Protein AF-A0AA37XKB0-F1 (afdb_monomer)

Foldseek 3Di:
DAEDEDAAADPPDQKDKDFDPVLCCCCPVVNHDQQDWYWYAYPVRKIF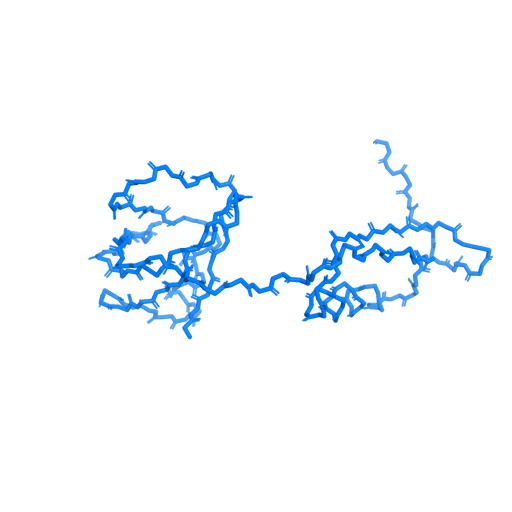IWGFHDRDPTMTMTGGDGTDPDDPADPDAAEDEDEADPDCVVVVVVVVVVVVHHNYYHYDHDPPRPDDDDPPD

Organism: NCBI:txid526944

Nearest PDB structures (foldseek):
  1vhk-assembly3_C  TM=9.254E-01  e=9.085E-13  Bacillus subtilis
  1vhk-assembly3_A  TM=9.289E-01  e=4.730E-12  Bacillus subtilis
  1vhy-assembly3_A  TM=8.868E-01  e=3.007E-08  Haemophilus influenzae
  5o96-assembly4_G  TM=8.608E-01  e=3.876E-08  Legionella pneumophila
  4e8b-assembly1_A  TM=8.762E-01  e=8.300E-08  Escherichia coli K-12

InterPro domains:
  IPR006700 Ribosomal RNA small subunit methyltransferase E [PTHR30027] (1-119)
  IPR006700 Ribosomal RNA small subunit methyltransferase E [TIGR00046] (3-120)
  IPR015947 PUA-like superfamily [SSF88697] (1-66)
  IPR029026 tRNA (guanine-N1-)-methyltransferase, N-terminal [G3DSA:3.40.1280.10] (72-121)
  IPR029028 Alpha/beta knot methyltransferases [SSF75217] (72-120)
  IPR046886 Ribosomal RNA small subunit methyltransferase E, methyltransferase domain [PF04452] (72-119)
  IPR046887 Ribosomal RNA small subunit methyltransferase E, PUA-like domain [PF20260] (18-64)

Structure (mmCIF, N/CA/C/O backbone):
data_AF-A0AA37XKB0-F1
#
_entry.id   AF-A0AA37XKB0-F1
#
loop_
_atom_site.group_PDB
_atom_site.id
_atom_site.type_symbol
_atom_site.label_atom_id
_atom_site.label_alt_id
_atom_site.label_comp_id
_atom_site.label_asym_id
_atom_site.label_entity_id
_atom_site.label_seq_id
_atom_site.pdbx_PDB_ins_code
_atom_site.Cartn_x
_atom_site.Cartn_y
_atom_site.Cartn_z
_atom_site.occupancy
_atom_site.B_iso_or_equiv
_atom_site.auth_seq_id
_atom_site.auth_comp_id
_atom_site.auth_asym_id
_atom_site.auth_atom_id
_atom_site.pdbx_PDB_model_num
ATOM 1 N N . MET A 1 1 ? -14.116 3.629 -0.399 1.00 82.06 1 MET A N 1
ATOM 2 C CA . MET A 1 1 ? -13.534 3.425 0.946 1.00 82.06 1 MET A CA 1
ATOM 3 C C . MET A 1 1 ? -12.020 3.373 0.798 1.00 82.06 1 MET A C 1
ATOM 5 O O . MET A 1 1 ? -11.570 2.747 -0.156 1.00 82.06 1 MET A O 1
ATOM 9 N N . GLN A 1 2 ? -11.261 4.076 1.642 1.00 94.62 2 GLN A N 1
ATOM 10 C CA . GLN A 1 2 ? -9.807 4.247 1.473 1.00 94.62 2 GLN A CA 1
ATOM 11 C C . GLN A 1 2 ? -9.024 2.971 1.805 1.00 94.62 2 GLN A C 1
ATOM 13 O O . GLN A 1 2 ? -9.473 2.190 2.644 1.00 94.62 2 GLN A O 1
ATOM 18 N N . ARG A 1 3 ? -7.873 2.757 1.149 1.00 95.31 3 ARG A N 1
ATOM 19 C CA . ARG A 1 3 ? -6.972 1.617 1.396 1.00 95.31 3 ARG A CA 1
ATOM 20 C C . ARG A 1 3 ? -5.618 2.124 1.880 1.00 95.31 3 ARG A C 1
ATOM 22 O O . ARG A 1 3 ? -5.049 3.014 1.256 1.00 95.31 3 ARG A O 1
ATOM 29 N N . TYR A 1 4 ? -5.108 1.531 2.950 1.00 96.75 4 TYR A N 1
ATOM 30 C CA . TYR A 1 4 ? -3.801 1.839 3.520 1.00 96.75 4 TYR A CA 1
ATOM 31 C C . TYR A 1 4 ? -2.950 0.575 3.533 1.00 96.75 4 TYR A C 1
ATOM 33 O O . TYR A 1 4 ? -3.420 -0.485 3.947 1.00 96.75 4 TYR A O 1
ATOM 41 N N . PHE A 1 5 ? -1.717 0.687 3.048 1.00 94.94 5 PHE A N 1
ATOM 42 C CA . PHE A 1 5 ? -0.791 -0.432 2.901 1.00 94.94 5 PHE A CA 1
ATOM 43 C C . PHE A 1 5 ? 0.205 -0.433 4.059 1.00 94.94 5 PHE A C 1
ATOM 45 O O . PHE A 1 5 ? 0.744 0.614 4.416 1.00 94.94 5 PHE A O 1
ATOM 52 N N . THR A 1 6 ? 0.430 -1.603 4.648 1.00 94.12 6 THR A N 1
ATOM 53 C CA . THR A 1 6 ? 1.385 -1.805 5.742 1.00 94.12 6 THR A CA 1
ATOM 54 C C . THR A 1 6 ? 2.539 -2.685 5.282 1.00 94.12 6 THR A C 1
ATOM 56 O O . THR A 1 6 ? 2.383 -3.534 4.405 1.00 94.12 6 THR A O 1
ATOM 59 N N . ASN A 1 7 ? 3.688 -2.521 5.933 1.00 93.06 7 ASN A N 1
ATOM 60 C CA . ASN A 1 7 ? 4.827 -3.426 5.777 1.00 93.06 7 ASN A CA 1
ATOM 61 C C . ASN A 1 7 ? 4.769 -4.609 6.761 1.0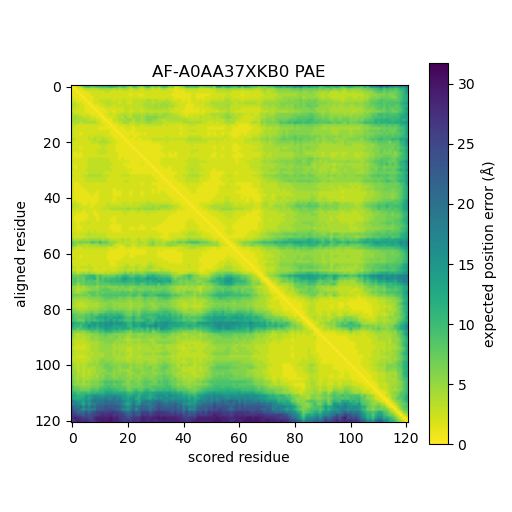0 93.06 7 ASN A C 1
ATOM 63 O O . ASN A 1 7 ? 5.708 -5.398 6.836 1.00 93.06 7 ASN A O 1
ATOM 67 N N . GLU A 1 8 ? 3.690 -4.722 7.538 1.00 93.44 8 GLU A N 1
ATOM 68 C CA . GLU A 1 8 ? 3.494 -5.772 8.534 1.00 93.44 8 GLU A CA 1
ATOM 69 C C . GLU A 1 8 ? 2.776 -6.971 7.907 1.00 93.44 8 GLU A C 1
ATOM 71 O O . GLU A 1 8 ? 2.094 -6.854 6.882 1.00 93.44 8 GLU A O 1
ATOM 76 N N . LYS A 1 9 ? 2.960 -8.156 8.489 1.00 95.75 9 LYS A N 1
ATOM 77 C CA . LYS A 1 9 ? 2.169 -9.341 8.132 1.00 95.75 9 LYS A CA 1
ATOM 78 C C . LYS A 1 9 ? 0.872 -9.345 8.925 1.00 95.75 9 LYS A C 1
ATOM 80 O O . LYS A 1 9 ? 0.796 -8.737 9.992 1.00 95.75 9 LYS A O 1
ATOM 85 N N . TYR A 1 10 ? -0.136 -10.048 8.427 1.00 96.31 10 TYR A N 1
ATOM 86 C CA . TYR A 1 10 ? -1.370 -10.199 9.176 1.00 96.31 10 TYR A CA 1
ATOM 87 C C . TYR A 1 10 ? -1.168 -11.153 10.359 1.00 96.31 10 TYR A C 1
ATOM 89 O O . TYR A 1 10 ? -0.828 -12.322 10.186 1.00 96.31 10 TYR A O 1
ATOM 97 N N . GLU A 1 11 ? -1.405 -10.658 11.573 1.00 95.00 11 GLU A N 1
ATOM 98 C CA . GLU A 1 11 ? -1.201 -11.424 12.813 1.00 95.00 11 GLU A CA 1
ATOM 99 C C . GLU A 1 11 ? -2.508 -11.933 13.441 1.00 95.00 11 GLU A C 1
ATOM 101 O O . GLU A 1 11 ? -2.474 -12.554 14.499 1.00 95.00 11 GLU A O 1
ATOM 106 N N . GLY A 1 12 ? -3.668 -11.689 12.819 1.00 93.94 12 GLY A N 1
ATOM 107 C CA . GLY A 1 12 ? -4.955 -12.127 13.376 1.00 93.94 12 GLY A CA 1
ATOM 108 C C . GLY A 1 12 ? -5.350 -11.410 14.668 1.00 93.94 12 GLY A C 1
ATOM 109 O O . GLY A 1 12 ? -6.072 -11.979 15.480 1.00 93.94 12 GLY A O 1
ATOM 110 N N . LYS A 1 13 ? -4.849 -10.187 14.876 1.00 93.69 13 LYS A N 1
ATOM 111 C CA . LYS A 1 13 ? -5.245 -9.322 15.991 1.00 93.69 13 LYS A CA 1
ATOM 112 C C . LYS A 1 13 ? -6.602 -8.687 15.715 1.00 93.69 13 LYS A C 1
ATOM 114 O O . LYS A 1 13 ? -6.889 -8.336 14.574 1.00 93.69 13 LYS A O 1
ATOM 119 N N . ASP A 1 14 ? -7.347 -8.420 16.781 1.00 93.62 14 ASP A N 1
ATOM 120 C CA . ASP A 1 14 ? -8.606 -7.673 16.695 1.00 93.62 14 ASP A CA 1
ATOM 121 C C . ASP A 1 14 ? -8.367 -6.189 16.376 1.00 93.62 14 ASP A C 1
ATOM 123 O O . ASP A 1 14 ? -9.181 -5.548 15.715 1.00 93.62 14 ASP A O 1
ATOM 127 N N . THR A 1 15 ? -7.228 -5.634 16.809 1.00 96.56 15 THR A N 1
ATOM 128 C CA . THR A 1 15 ? -6.920 -4.202 16.685 1.00 96.56 15 THR A CA 1
ATOM 129 C C . THR A 1 15 ? -5.555 -3.929 16.063 1.00 96.56 15 THR A C 1
ATOM 131 O O . THR A 1 15 ? -4.570 -4.591 16.399 1.00 96.56 15 THR A O 1
ATOM 134 N N . TYR A 1 16 ? -5.481 -2.873 15.253 1.00 97.38 16 TYR A N 1
ATOM 135 C CA . TYR A 1 16 ? -4.259 -2.370 14.622 1.00 97.38 16 TYR A CA 1
ATOM 136 C C . TYR A 1 16 ? -4.116 -0.859 14.837 1.00 97.38 16 TYR A C 1
ATOM 138 O O . TYR A 1 16 ? -5.094 -0.159 15.106 1.00 97.38 16 TYR A O 1
ATOM 146 N N . SER A 1 17 ? -2.893 -0.340 14.702 1.00 96.50 17 SER A N 1
ATOM 147 C CA . SER A 1 17 ? -2.627 1.100 14.776 1.00 96.50 17 SER A CA 1
ATOM 148 C C . SER A 1 17 ? -1.843 1.588 13.566 1.00 96.50 17 SER A C 1
ATOM 150 O O . SER A 1 17 ? -0.858 0.965 13.183 1.00 96.50 17 SER A O 1
ATOM 152 N N . LEU A 1 18 ? -2.243 2.730 13.018 1.00 96.62 18 LEU A N 1
ATOM 153 C CA . LEU A 1 18 ? -1.608 3.397 11.885 1.00 96.62 18 LEU A CA 1
ATOM 154 C C . LEU A 1 18 ? -0.921 4.675 12.364 1.00 96.62 18 LEU A C 1
ATOM 156 O O . LEU A 1 18 ? -1.534 5.464 13.078 1.00 96.62 18 LEU A O 1
ATOM 160 N N . SER A 1 19 ? 0.325 4.893 11.952 1.00 96.00 19 SER A N 1
ATOM 161 C CA . SER A 1 19 ? 1.123 6.089 12.256 1.00 96.00 19 SER A CA 1
ATOM 162 C C . SER A 1 19 ? 1.774 6.645 10.984 1.00 96.00 19 SER A C 1
ATOM 164 O O . SER A 1 19 ? 1.677 6.042 9.917 1.00 96.00 19 SER A O 1
ATOM 166 N N . GLY A 1 20 ? 2.425 7.808 11.076 1.00 95.31 20 GLY A N 1
ATOM 167 C CA . GLY A 1 20 ? 3.168 8.395 9.956 1.00 95.31 20 GLY A CA 1
ATOM 168 C C . GLY A 1 20 ? 2.267 8.868 8.811 1.00 95.31 20 GLY A C 1
ATOM 169 O O . GLY A 1 20 ? 1.282 9.573 9.035 1.00 95.31 20 GLY A O 1
ATOM 170 N N . GLU A 1 21 ? 2.609 8.497 7.578 1.00 95.31 21 GLU A N 1
ATOM 171 C CA . GLU A 1 21 ? 1.883 8.923 6.375 1.00 95.31 21 GLU A CA 1
ATOM 172 C C . GLU A 1 21 ? 0.402 8.489 6.378 1.00 95.31 21 GLU A C 1
ATOM 174 O O . GLU A 1 21 ? -0.452 9.363 6.193 1.00 95.31 21 GLU A O 1
ATOM 179 N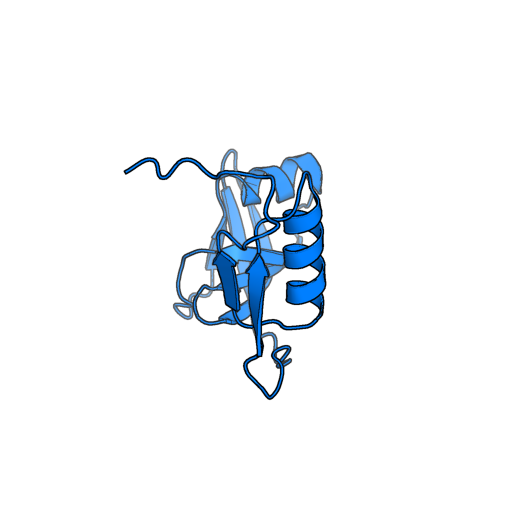 N . PRO A 1 22 ? 0.042 7.215 6.663 1.00 95.75 22 PRO A N 1
ATOM 180 C CA . PRO A 1 22 ? -1.355 6.827 6.825 1.00 95.75 22 PRO A CA 1
ATOM 181 C C . PRO A 1 22 ? -2.114 7.679 7.844 1.00 95.75 22 PRO A C 1
ATOM 183 O O . PRO A 1 22 ? -3.225 8.114 7.555 1.00 95.75 22 PRO A O 1
ATOM 186 N N . TYR A 1 23 ? -1.512 7.977 9.003 1.00 96.75 23 TYR A N 1
ATOM 187 C CA . TYR A 1 23 ? -2.137 8.831 10.016 1.00 96.75 23 TYR A CA 1
ATOM 188 C C . TYR A 1 23 ? -2.464 10.219 9.454 1.00 96.75 23 TYR A C 1
ATOM 190 O O . TYR A 1 23 ? -3.612 10.659 9.542 1.00 96.75 23 TYR A O 1
ATOM 198 N N . HIS A 1 24 ? -1.492 10.881 8.820 1.00 96.31 24 HIS A N 1
ATOM 199 C CA . HIS A 1 24 ? -1.689 12.202 8.221 1.00 96.31 24 HIS A CA 1
ATOM 200 C C . HIS A 1 24 ? -2.763 12.171 7.122 1.00 96.31 24 HIS A C 1
ATOM 202 O O . HIS A 1 24 ? -3.655 13.020 7.091 1.00 96.31 24 HIS A O 1
ATOM 208 N N . HIS A 1 25 ? -2.726 11.165 6.245 1.00 96.44 25 HIS A N 1
ATOM 209 C CA . HIS A 1 25 ? -3.698 11.035 5.165 1.00 96.44 25 HIS A CA 1
ATOM 210 C C . HIS A 1 25 ? -5.123 10.793 5.693 1.00 96.44 25 HIS A C 1
ATOM 212 O O . HIS A 1 25 ? -6.063 11.407 5.196 1.00 96.44 25 HIS A O 1
ATOM 218 N N . ILE A 1 26 ? -5.302 9.964 6.727 1.00 96.94 26 ILE A N 1
ATOM 219 C CA . ILE A 1 26 ? -6.614 9.710 7.352 1.00 96.94 26 ILE A CA 1
ATOM 220 C C . ILE A 1 26 ? -7.172 10.983 8.000 1.00 96.94 26 ILE A C 1
ATOM 222 O O . ILE A 1 26 ? -8.320 11.354 7.759 1.00 96.94 26 ILE A O 1
ATOM 226 N N . THR A 1 27 ? -6.361 11.661 8.810 1.00 96.75 27 THR A N 1
ATOM 227 C CA . THR A 1 27 ? -6.830 12.720 9.719 1.00 96.75 27 THR A CA 1
ATOM 228 C C . THR A 1 27 ? -6.859 14.109 9.084 1.00 96.75 27 THR A C 1
ATOM 230 O O . THR A 1 27 ? -7.809 14.857 9.295 1.00 96.75 27 THR A O 1
ATOM 233 N N . HIS A 1 28 ? -5.861 14.463 8.273 1.00 95.25 28 HIS A N 1
ATOM 234 C CA . HIS A 1 28 ? -5.708 15.826 7.751 1.00 95.25 28 HIS A CA 1
ATOM 235 C C . HIS A 1 28 ? -6.219 15.961 6.313 1.00 95.25 28 HIS A C 1
ATOM 237 O O . HIS A 1 28 ? -6.844 16.967 5.966 1.00 95.25 28 HIS A O 1
ATOM 243 N N . VAL A 1 29 ? -5.982 14.941 5.481 1.00 96.75 29 VAL A N 1
ATOM 244 C CA . VAL A 1 29 ? -6.387 14.947 4.066 1.00 96.75 29 VAL A CA 1
ATOM 245 C C . VAL A 1 29 ? -7.825 14.463 3.923 1.00 96.75 29 VAL A C 1
ATOM 247 O O . VAL A 1 29 ? -8.683 15.200 3.442 1.00 96.75 29 VAL A O 1
ATOM 250 N N . MET A 1 30 ? -8.099 13.244 4.386 1.00 97.06 30 MET A N 1
ATOM 251 C CA . MET A 1 30 ? -9.420 12.628 4.280 1.00 97.06 30 MET A CA 1
ATOM 252 C C . MET A 1 30 ? -10.387 13.091 5.372 1.00 97.06 30 MET A C 1
ATOM 254 O O . MET A 1 30 ? -11.595 13.018 5.160 1.00 97.06 30 MET A O 1
ATOM 258 N N . ARG A 1 31 ? -9.867 13.590 6.504 1.00 96.56 31 ARG A N 1
ATOM 259 C CA . ARG A 1 31 ? -10.645 14.078 7.660 1.00 96.56 31 ARG A CA 1
ATOM 260 C C . ARG A 1 31 ? -11.631 13.039 8.200 1.00 96.56 31 ARG A C 1
ATOM 262 O O . ARG A 1 31 ? -12.748 13.381 8.586 1.00 96.56 31 ARG A O 1
ATOM 269 N N . MET A 1 32 ? -11.212 11.776 8.192 1.00 97.19 32 MET A N 1
ATOM 270 C CA . MET A 1 32 ? -12.010 10.663 8.703 1.00 97.19 32 MET A CA 1
ATOM 271 C C . MET A 1 32 ? -12.101 10.727 10.228 1.00 97.19 32 MET A C 1
ATOM 273 O O . MET A 1 32 ? -11.197 11.238 10.892 1.00 97.19 32 MET A O 1
ATOM 277 N N . GLN A 1 33 ? -13.185 10.193 10.775 1.00 96.94 33 GLN A N 1
ATOM 278 C CA . GLN A 1 33 ? -13.511 10.238 12.197 1.00 96.94 33 GLN A CA 1
ATOM 279 C C . GLN A 1 33 ? -13.700 8.832 12.768 1.00 96.94 33 GLN A C 1
ATOM 281 O O . GLN A 1 33 ? -13.762 7.832 12.047 1.00 96.94 33 GLN A O 1
ATOM 286 N N . GLU A 1 34 ? -13.807 8.753 14.093 1.00 97.56 34 GLU A N 1
ATOM 287 C CA . GLU A 1 34 ? -14.254 7.536 14.766 1.00 97.56 34 GLU A CA 1
ATOM 288 C C . GLU A 1 34 ? -15.580 7.057 14.171 1.00 97.56 34 GLU A C 1
ATOM 290 O O . GLU A 1 34 ? -16.504 7.834 13.940 1.00 97.56 34 GLU A O 1
ATOM 295 N N . GLY A 1 35 ? -15.671 5.760 13.896 1.00 97.38 35 GLY A N 1
ATOM 296 C CA . GLY A 1 35 ? -16.816 5.183 13.200 1.00 97.38 35 GLY A CA 1
ATOM 297 C C . GLY A 1 35 ? -16.588 4.915 11.716 1.00 97.38 35 GLY A C 1
ATOM 298 O O . GLY A 1 35 ? -17.187 3.968 11.193 1.00 97.38 35 GLY A O 1
ATOM 299 N N . ASP A 1 36 ? -15.704 5.671 11.060 1.00 97.88 36 ASP A N 1
ATOM 300 C CA . ASP A 1 36 ? -15.414 5.477 9.644 1.00 97.88 36 ASP A CA 1
ATOM 301 C C . ASP A 1 36 ? -14.688 4.157 9.385 1.00 97.88 36 ASP A C 1
ATOM 303 O O . ASP A 1 36 ? -14.039 3.570 10.254 1.00 97.88 36 ASP A O 1
ATOM 307 N N . ARG A 1 37 ? -14.805 3.666 8.151 1.00 97.56 37 ARG A N 1
ATOM 308 C CA . ARG A 1 37 ? -14.228 2.390 7.729 1.00 97.56 37 ARG A CA 1
ATOM 309 C C . ARG A 1 37 ? -13.129 2.600 6.700 1.00 97.56 37 ARG A C 1
ATOM 311 O O . ARG A 1 37 ? -13.254 3.422 5.792 1.00 97.56 37 ARG A O 1
ATOM 318 N N . ILE A 1 38 ? -12.079 1.801 6.819 1.00 97.38 38 ILE A N 1
ATOM 319 C CA . ILE A 1 38 ? -10.946 1.750 5.897 1.00 97.38 38 ILE A CA 1
ATOM 320 C C . ILE A 1 38 ? -10.645 0.299 5.528 1.00 97.38 38 ILE A C 1
ATOM 322 O O . ILE A 1 38 ? -11.094 -0.633 6.193 1.00 97.38 38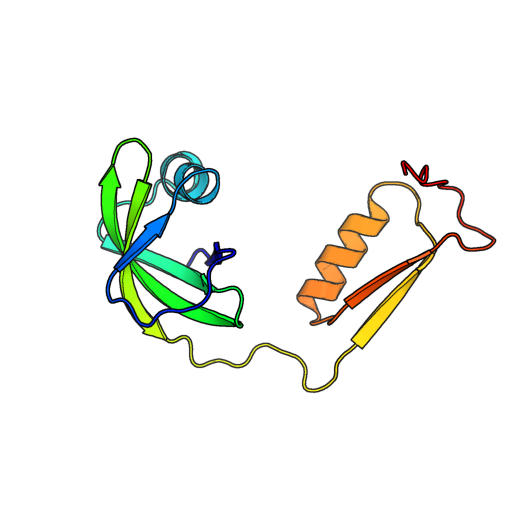 ILE A O 1
ATOM 326 N N . TYR A 1 39 ? -9.860 0.107 4.477 1.00 97.06 39 TYR A N 1
ATOM 327 C CA . TYR A 1 39 ? -9.169 -1.150 4.235 1.00 97.06 39 TYR A CA 1
ATOM 328 C C . TYR A 1 39 ? -7.724 -1.047 4.702 1.00 97.06 39 TYR A C 1
ATOM 330 O O . TYR A 1 39 ? -7.031 -0.084 4.366 1.00 97.06 39 TYR A O 1
ATOM 338 N N . LEU A 1 40 ? -7.273 -2.070 5.417 1.00 96.69 40 LEU A N 1
ATOM 339 C CA . LEU A 1 40 ? -5.881 -2.264 5.782 1.00 96.69 40 LEU A CA 1
ATOM 340 C C . LEU A 1 40 ? -5.330 -3.444 4.980 1.00 96.69 40 LEU A C 1
ATOM 342 O O . LEU A 1 40 ? -5.879 -4.545 5.039 1.00 96.6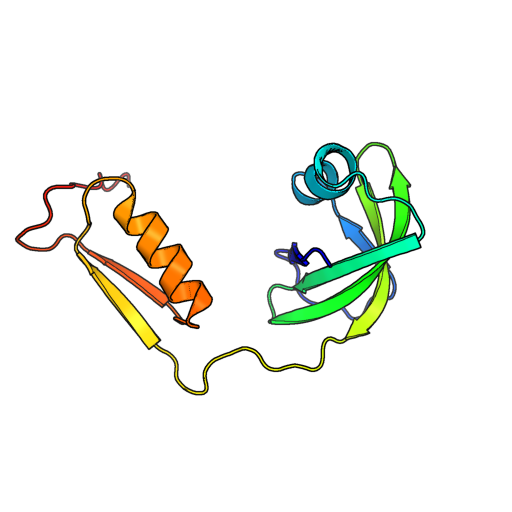9 40 LEU A O 1
ATOM 346 N N . VAL A 1 41 ? -4.295 -3.183 4.186 1.00 95.50 41 VAL A N 1
ATOM 347 C CA . VAL A 1 41 ? -3.643 -4.162 3.311 1.00 95.50 41 VAL A CA 1
ATOM 348 C C . VAL A 1 41 ? -2.301 -4.541 3.929 1.00 95.50 41 VAL A C 1
ATOM 350 O O . VAL A 1 41 ? -1.456 -3.674 4.161 1.00 95.50 41 VAL A O 1
ATOM 353 N N . PHE A 1 42 ? -2.112 -5.825 4.211 1.00 95.62 42 PHE A N 1
ATOM 354 C CA . PHE A 1 42 ? -0.893 -6.374 4.798 1.00 95.62 42 PHE A CA 1
ATOM 355 C C . PHE A 1 42 ? 0.082 -6.857 3.719 1.00 95.62 42 PHE A C 1
ATOM 357 O O . PHE A 1 42 ? -0.294 -7.110 2.572 1.00 95.62 42 PHE A O 1
ATOM 364 N N . SER A 1 43 ? 1.352 -6.995 4.098 1.00 94.31 43 SER A N 1
ATOM 365 C CA . SER A 1 43 ? 2.445 -7.404 3.202 1.00 94.31 43 SER A CA 1
ATOM 366 C C . SER A 1 43 ? 2.298 -8.821 2.629 1.00 94.31 43 SER A C 1
ATOM 368 O O . SER A 1 43 ? 2.891 -9.142 1.602 1.00 94.31 43 SER A O 1
ATOM 370 N N . ASP A 1 44 ? 1.489 -9.669 3.264 1.00 93.06 44 ASP A N 1
ATOM 371 C CA . ASP A 1 44 ? 1.158 -11.036 2.850 1.00 93.06 44 ASP A CA 1
ATOM 372 C C . ASP A 1 44 ? -0.138 -11.121 2.021 1.00 93.06 44 ASP A C 1
ATOM 374 O O . ASP A 1 44 ? -0.717 -12.196 1.874 1.00 93.06 44 ASP A O 1
ATOM 378 N N . GLN A 1 45 ? -0.574 -9.990 1.451 1.00 89.06 45 GLN A N 1
ATOM 379 C CA . GLN A 1 45 ? -1.767 -9.843 0.603 1.00 89.06 45 GLN A CA 1
ATOM 380 C C . GLN A 1 45 ? -3.104 -10.062 1.322 1.00 89.06 45 GLN A C 1
ATOM 382 O O . GLN A 1 45 ? -4.164 -9.973 0.695 1.00 89.06 45 GLN A O 1
ATOM 387 N N . VAL A 1 46 ? -3.1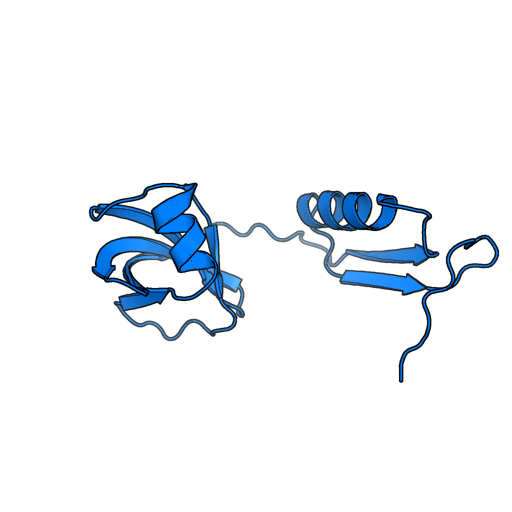00 -10.274 2.641 1.00 93.69 46 VAL A N 1
ATOM 388 C CA . VAL A 1 46 ? -4.335 -10.225 3.421 1.00 93.69 46 VAL A CA 1
ATOM 389 C C . VAL A 1 46 ? -4.831 -8.782 3.436 1.00 93.69 46 VAL A C 1
ATOM 391 O O . VAL A 1 46 ? -4.086 -7.845 3.712 1.00 93.69 46 VAL A O 1
ATOM 394 N N . THR A 1 47 ? -6.110 -8.584 3.130 1.00 95.62 47 THR A N 1
ATOM 395 C CA . THR A 1 47 ? -6.775 -7.292 3.311 1.00 95.62 47 THR A CA 1
ATOM 396 C C . THR A 1 47 ? -7.925 -7.460 4.286 1.00 95.62 47 THR A C 1
ATOM 398 O O . THR A 1 47 ? -8.742 -8.368 4.135 1.00 95.62 47 THR A O 1
ATOM 401 N N . ILE A 1 48 ? -8.031 -6.539 5.239 1.00 96.44 48 ILE A N 1
ATOM 402 C CA . ILE A 1 48 ? -9.181 -6.438 6.135 1.00 96.44 48 ILE A CA 1
ATOM 403 C C . ILE A 1 48 ? -9.903 -5.115 5.926 1.00 96.44 48 ILE A C 1
ATOM 405 O O . ILE A 1 48 ? -9.294 -4.091 5.624 1.00 96.44 48 ILE A O 1
ATOM 409 N N . GLN A 1 49 ? -11.213 -5.131 6.115 1.00 97.00 49 GLN A N 1
ATOM 410 C CA . GLN A 1 49 ? -11.984 -3.942 6.415 1.00 97.00 49 GLN A CA 1
ATOM 411 C C . GLN A 1 49 ? -11.897 -3.695 7.918 1.00 97.00 49 GLN A C 1
ATOM 413 O O . GLN A 1 49 ? -12.242 -4.574 8.707 1.00 97.00 49 GLN A O 1
ATOM 418 N N . ALA A 1 50 ? -11.483 -2.496 8.305 1.00 97.31 50 ALA A N 1
ATOM 419 C CA . ALA A 1 50 ? -11.360 -2.096 9.696 1.00 97.31 50 ALA A CA 1
ATOM 420 C C . ALA A 1 50 ? -12.155 -0.814 9.968 1.00 97.31 50 ALA A C 1
ATOM 422 O O . ALA A 1 50 ? -12.340 0.021 9.077 1.00 97.31 50 ALA A O 1
ATOM 423 N N . LYS A 1 51 ? -12.655 -0.671 11.193 1.00 98.12 51 LYS A N 1
ATOM 424 C CA . LYS A 1 51 ? -13.383 0.509 11.669 1.00 98.12 51 LYS A CA 1
ATOM 425 C C . LYS A 1 51 ? -12.472 1.332 12.569 1.00 98.12 51 LYS A C 1
ATOM 427 O O . LYS A 1 51 ? -11.845 0.767 13.456 1.00 98.12 51 LYS A O 1
ATOM 432 N N . ILE A 1 52 ? -12.430 2.646 12.373 1.00 98.31 52 ILE A N 1
ATOM 433 C CA . ILE A 1 52 ? -11.711 3.561 13.260 1.00 98.31 52 ILE A CA 1
ATOM 434 C C . ILE A 1 52 ? -12.412 3.584 14.618 1.00 98.31 52 ILE A C 1
ATOM 436 O O . ILE A 1 52 ? -13.596 3.922 14.702 1.00 98.31 52 ILE A O 1
ATOM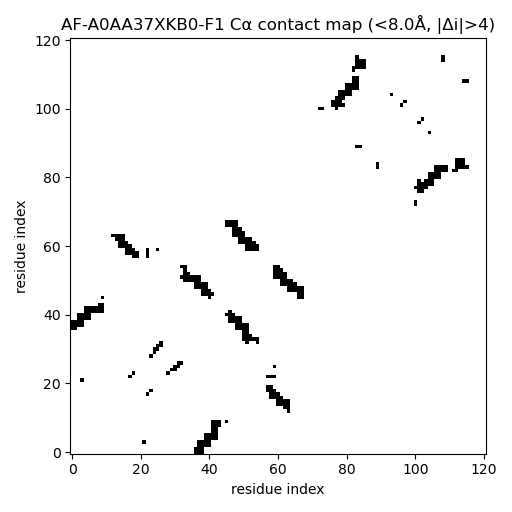 440 N N . THR A 1 53 ? -11.682 3.208 15.665 1.00 98.25 53 THR A N 1
ATOM 441 C CA . THR A 1 53 ? -12.177 3.177 17.047 1.00 98.25 53 THR A CA 1
ATOM 442 C C . THR A 1 53 ? -11.727 4.387 17.844 1.00 98.25 53 THR A C 1
ATOM 444 O O . THR A 1 53 ? -12.493 4.866 18.670 1.00 98.25 53 THR A O 1
ATOM 447 N N . SER A 1 54 ? -10.519 4.893 17.592 1.00 97.75 54 SER A N 1
ATOM 448 C CA . SER A 1 54 ? -10.039 6.144 18.175 1.00 97.75 54 SER A CA 1
ATOM 449 C C . SER A 1 54 ? -8.921 6.770 17.352 1.00 97.75 54 SER A C 1
ATOM 451 O O . SER A 1 54 ? -8.206 6.097 16.602 1.00 97.75 54 SER A O 1
ATOM 453 N N . ILE A 1 55 ? -8.764 8.083 17.490 1.00 97.25 55 ILE A N 1
ATOM 454 C CA . ILE A 1 55 ? -7.673 8.851 16.887 1.00 97.25 55 ILE A CA 1
ATOM 455 C C . ILE A 1 55 ? -7.008 9.654 18.003 1.00 97.25 55 ILE A C 1
ATOM 457 O O . ILE A 1 55 ? -7.672 10.414 18.703 1.00 97.25 55 ILE A O 1
ATOM 461 N N . ASN A 1 56 ? -5.698 9.490 18.172 1.00 95.12 56 ASN A N 1
ATOM 462 C CA . ASN A 1 56 ? -4.898 10.342 19.051 1.00 95.12 56 ASN A CA 1
ATOM 463 C C . ASN A 1 56 ? -3.965 11.243 18.225 1.00 95.12 56 ASN A C 1
ATOM 465 O O . ASN A 1 56 ? -4.019 11.233 17.001 1.00 95.12 56 ASN A O 1
ATOM 469 N N . GLU A 1 57 ? -3.090 12.007 18.881 1.00 92.25 57 GLU A N 1
ATOM 470 C CA . GLU A 1 57 ? -2.229 13.004 18.225 1.00 92.25 57 GLU A CA 1
ATOM 471 C C . GLU A 1 57 ? -1.280 12.450 17.143 1.00 92.25 57 GLU A C 1
ATOM 473 O O . GLU A 1 57 ? -0.786 13.223 16.320 1.00 92.25 57 GLU A O 1
ATOM 478 N N . GLN A 1 58 ? -0.995 11.142 17.129 1.00 94.62 58 GLN A N 1
ATOM 479 C CA . GLN A 1 58 ? -0.017 10.537 16.207 1.00 94.62 58 GLN A CA 1
ATOM 480 C C . GLN A 1 58 ? -0.445 9.191 15.607 1.00 94.62 58 GLN A C 1
ATOM 482 O O . GLN A 1 58 ? 0.273 8.633 14.769 1.00 94.62 58 GLN A O 1
ATOM 487 N N . LYS A 1 59 ? -1.567 8.626 16.059 1.00 97.12 59 LYS A N 1
ATOM 488 C CA . LYS A 1 59 ? -2.027 7.292 15.684 1.00 97.12 59 LYS A CA 1
ATOM 489 C C . LYS A 1 59 ? -3.531 7.241 15.470 1.00 97.12 59 LYS A C 1
ATOM 491 O O . LYS A 1 59 ? -4.307 7.837 16.212 1.00 97.12 59 LYS A O 1
ATOM 496 N N . VAL A 1 60 ? -3.922 6.440 14.486 1.00 97.88 60 VAL A N 1
ATOM 497 C CA . VAL A 1 60 ? -5.302 5.987 14.287 1.00 97.88 60 VAL A CA 1
ATOM 498 C C . VAL A 1 60 ? -5.390 4.534 14.727 1.00 97.88 60 VAL A C 1
ATOM 500 O O . VAL A 1 60 ? -4.621 3.702 14.243 1.00 97.88 60 VAL A O 1
ATOM 503 N N . PHE A 1 61 ? -6.313 4.228 15.630 1.00 98.06 61 PHE A N 1
ATOM 504 C CA . PHE A 1 61 ? -6.614 2.869 16.063 1.00 98.06 61 PHE A CA 1
ATOM 505 C C . PHE A 1 61 ? -7.822 2.346 15.306 1.00 98.06 61 PHE A C 1
ATOM 507 O O . PHE A 1 61 ? -8.819 3.051 15.125 1.00 98.06 61 PHE A O 1
ATOM 514 N N . VAL A 1 62 ? -7.712 1.104 14.849 1.00 98.12 62 VAL A N 1
ATOM 515 C CA . VAL A 1 62 ? -8.756 0.449 14.071 1.00 98.12 62 VAL A CA 1
ATOM 516 C C . VAL A 1 62 ? -9.003 -0.963 14.572 1.00 98.12 62 VAL A C 1
ATOM 518 O O . VAL A 1 62 ? -8.079 -1.637 15.025 1.00 98.12 62 VAL A O 1
ATOM 521 N N . GLU A 1 63 ? -10.246 -1.409 14.458 1.00 98.25 63 GLU A N 1
ATOM 522 C CA . GLU A 1 63 ? -10.690 -2.761 14.798 1.00 98.25 63 GLU A CA 1
ATOM 523 C C . GLU A 1 63 ? -11.112 -3.509 13.530 1.00 98.25 63 GLU A C 1
ATOM 525 O O . GLU A 1 63 ? -11.787 -2.935 12.667 1.00 98.25 63 GLU A O 1
ATOM 530 N N . GLU A 1 64 ? -10.700 -4.771 13.393 1.00 97.56 64 GLU A N 1
ATOM 531 C CA . GLU A 1 64 ? -11.088 -5.627 12.270 1.00 97.56 64 GLU A CA 1
ATOM 532 C C . GLU A 1 64 ? -12.606 -5.869 12.270 1.00 97.56 64 GLU A C 1
ATOM 534 O O . GLU A 1 64 ? -13.196 -6.291 13.257 1.00 97.56 64 GLU A O 1
ATOM 539 N N . VAL A 1 65 ? -13.249 -5.622 11.127 1.00 96.88 65 VAL A N 1
ATOM 540 C CA . VAL A 1 65 ? -14.681 -5.893 10.920 1.00 96.88 65 VAL A CA 1
ATOM 541 C C . VAL A 1 65 ? -14.879 -7.150 10.080 1.00 96.88 65 VAL A C 1
ATOM 543 O O . VAL A 1 65 ? -15.786 -7.936 10.342 1.00 96.88 65 VAL A O 1
ATOM 546 N N . ALA A 1 66 ? -14.080 -7.311 9.024 1.00 95.62 66 ALA A N 1
ATOM 547 C CA . ALA A 1 66 ? -14.155 -8.455 8.121 1.00 95.62 66 ALA A CA 1
ATOM 548 C C . ALA A 1 66 ? -12.903 -8.558 7.243 1.00 95.62 66 ALA A C 1
ATOM 550 O O . ALA A 1 66 ? -12.285 -7.546 6.912 1.00 95.62 66 ALA A O 1
ATOM 551 N N . LYS A 1 67 ? -12.604 -9.763 6.753 1.00 95.06 67 LYS A N 1
ATOM 552 C CA . LYS A 1 67 ? -11.617 -9.982 5.686 1.00 95.06 67 LYS A CA 1
ATOM 553 C C . LYS A 1 67 ? -12.206 -9.658 4.317 1.00 95.06 67 LYS A C 1
ATOM 555 O O . LYS A 1 67 ? -13.366 -9.961 4.038 1.00 95.06 67 LYS A O 1
ATOM 560 N N . GLU A 1 68 ? -11.397 -9.075 3.440 1.00 92.75 68 GLU A N 1
ATOM 561 C CA . GLU A 1 68 ? -11.751 -8.923 2.031 1.00 92.75 68 GLU A CA 1
ATOM 562 C C . GLU A 1 68 ? -11.607 -10.279 1.325 1.00 92.75 68 GLU A C 1
ATOM 564 O O . GLU A 1 68 ? -10.535 -10.875 1.306 1.00 92.75 68 GLU A O 1
ATOM 569 N N . SER A 1 69 ? -12.700 -10.781 0.750 1.00 82.94 69 SER A N 1
ATOM 570 C CA . SER A 1 69 ? -12.760 -12.115 0.136 1.00 82.94 69 SER A CA 1
ATOM 571 C C . SER A 1 69 ? -12.437 -12.138 -1.362 1.00 82.94 69 SER A C 1
ATOM 573 O O . SER A 1 69 ? -12.376 -13.208 -1.965 1.00 82.94 69 SER A O 1
ATOM 575 N N . GLN A 1 70 ? -12.253 -10.975 -1.992 1.00 81.62 70 GLN A N 1
ATOM 576 C CA . GLN A 1 70 ? -12.049 -10.881 -3.437 1.00 81.62 70 GLN A CA 1
ATOM 577 C C . GLN A 1 70 ? -10.582 -11.080 -3.819 1.00 81.62 70 GLN A C 1
ATOM 579 O O . GLN A 1 70 ? -9.717 -10.299 -3.426 1.00 81.62 70 GLN A O 1
ATOM 584 N N . LYS A 1 71 ? -10.320 -12.070 -4.678 1.00 79.00 71 LYS A N 1
ATOM 585 C CA . LYS A 1 71 ? -9.030 -12.222 -5.358 1.00 79.00 71 LYS A CA 1
ATOM 586 C C . LYS A 1 71 ? -8.949 -11.225 -6.517 1.00 79.00 71 LYS A C 1
ATOM 588 O O . LYS A 1 71 ? -9.757 -11.297 -7.438 1.00 79.00 71 LYS A O 1
ATOM 593 N N . LYS A 1 72 ? -7.988 -10.300 -6.451 1.00 82.88 72 LYS A N 1
ATOM 594 C CA . LYS A 1 72 ? -7.794 -9.224 -7.446 1.00 82.88 72 LYS A CA 1
ATOM 595 C C . LYS A 1 72 ? -6.642 -9.481 -8.416 1.00 82.88 72 LYS A C 1
ATOM 597 O O . LYS A 1 72 ? -6.568 -8.828 -9.449 1.00 82.88 72 LYS A O 1
ATOM 602 N N . GLU A 1 73 ? -5.783 -10.440 -8.092 1.00 86.12 73 GLU A N 1
ATOM 603 C CA . GLU A 1 73 ? -4.607 -10.774 -8.892 1.00 86.12 73 GLU A CA 1
ATOM 604 C C . GLU A 1 73 ? -4.963 -11.496 -10.193 1.00 86.12 73 GLU A C 1
ATOM 606 O O . GLU A 1 73 ? -5.874 -12.333 -10.234 1.00 86.12 73 GLU A O 1
ATOM 611 N N . LEU A 1 74 ? -4.181 -11.218 -11.241 1.00 88.31 74 LEU A N 1
ATOM 612 C CA . LEU A 1 74 ? -4.264 -11.946 -12.501 1.00 88.31 74 LEU A CA 1
ATOM 613 C C . LEU A 1 74 ? -3.969 -13.442 -12.296 1.00 88.31 74 LEU A C 1
ATOM 615 O O . LEU A 1 74 ? -3.158 -13.822 -11.448 1.00 88.31 74 LEU A O 1
ATOM 619 N N . PRO A 1 75 ? -4.557 -14.324 -13.124 1.00 90.19 75 PRO A N 1
ATOM 620 C CA . PRO A 1 75 ? -4.217 -15.746 -13.115 1.00 90.19 75 PRO A CA 1
ATOM 621 C C . PRO A 1 75 ? -2.804 -16.034 -13.658 1.00 90.19 75 PRO A C 1
ATOM 623 O O . PRO A 1 75 ? -2.339 -17.167 -13.556 1.00 90.19 75 PRO A O 1
ATOM 626 N N . LEU A 1 76 ? -2.132 -15.035 -14.240 1.00 92.94 76 LEU A N 1
ATOM 627 C CA . LEU A 1 76 ? -0.794 -15.126 -14.818 1.00 92.94 76 LEU A CA 1
ATOM 628 C C . LEU A 1 76 ? 0.103 -14.025 -14.242 1.00 92.94 76 LEU A C 1
ATOM 630 O O . LEU A 1 76 ? -0.300 -12.866 -14.188 1.00 92.94 76 LEU A O 1
ATOM 634 N N . ALA A 1 77 ? 1.343 -14.375 -13.901 1.00 94.81 77 ALA A N 1
ATOM 635 C CA . ALA A 1 77 ? 2.362 -13.405 -13.517 1.00 94.81 77 ALA A CA 1
ATOM 636 C C . ALA A 1 77 ? 2.977 -12.749 -14.765 1.00 94.81 77 ALA A C 1
ATOM 638 O O . ALA A 1 77 ? 3.712 -13.390 -15.517 1.00 94.81 77 ALA A O 1
ATOM 639 N N . VAL A 1 78 ? 2.674 -11.468 -14.986 1.00 95.69 78 VAL A N 1
ATOM 640 C CA . VAL A 1 78 ? 3.222 -10.681 -16.101 1.00 95.69 78 VAL A CA 1
ATOM 641 C C . VAL A 1 78 ? 4.346 -9.778 -15.595 1.00 95.69 78 VAL A C 1
ATOM 643 O O . VAL A 1 78 ? 4.104 -8.883 -14.788 1.00 95.69 78 VAL A O 1
ATOM 646 N N . THR A 1 79 ? 5.565 -9.979 -16.098 1.00 96.56 79 THR A N 1
ATOM 647 C CA . THR A 1 79 ? 6.717 -9.102 -15.825 1.00 96.56 79 THR A CA 1
ATOM 648 C C . THR A 1 79 ? 6.960 -8.167 -17.004 1.00 96.56 79 THR A C 1
ATOM 650 O O . THR A 1 79 ? 7.111 -8.625 -18.136 1.00 96.56 79 THR A O 1
ATOM 653 N N . ILE A 1 80 ? 7.046 -6.861 -16.747 1.00 95.00 80 ILE A N 1
ATOM 654 C CA . ILE A 1 80 ? 7.291 -5.847 -17.778 1.00 95.00 80 ILE A CA 1
ATOM 655 C C . ILE A 1 80 ? 8.754 -5.415 -17.739 1.00 95.00 80 ILE A C 1
ATOM 657 O O . ILE A 1 80 ? 9.204 -4.775 -16.790 1.00 95.00 80 ILE A O 1
ATOM 661 N N . ALA A 1 81 ? 9.488 -5.723 -18.807 1.00 93.50 81 ALA A N 1
ATOM 662 C CA . ALA A 1 81 ? 10.825 -5.191 -19.032 1.00 93.50 81 ALA A CA 1
ATOM 663 C C . ALA A 1 81 ? 10.737 -3.911 -19.878 1.00 93.50 81 ALA A C 1
ATOM 665 O O . ALA A 1 81 ? 10.228 -3.938 -20.999 1.00 93.50 81 ALA A O 1
ATOM 666 N N . CYS A 1 82 ? 11.241 -2.791 -19.359 1.00 91.25 82 CYS A N 1
ATOM 667 C CA . CYS A 1 82 ? 11.180 -1.492 -20.023 1.00 91.25 82 CYS A CA 1
ATOM 668 C C . CYS A 1 82 ? 12.557 -0.819 -20.062 1.00 91.25 82 CYS A C 1
ATOM 670 O O . CYS A 1 82 ? 13.212 -0.639 -19.034 1.00 91.25 82 CYS A O 1
ATOM 672 N N . GLY A 1 83 ? 12.981 -0.408 -21.259 1.00 90.00 83 GLY A N 1
ATOM 673 C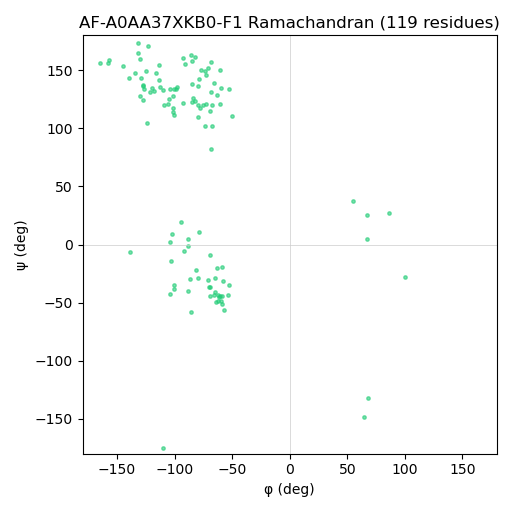 CA . GLY A 1 83 ? 14.140 0.465 -21.412 1.00 90.00 83 GLY A CA 1
ATOM 674 C C . GLY A 1 83 ? 13.856 1.839 -20.804 1.00 90.00 83 GLY A C 1
ATOM 675 O O . GLY A 1 83 ? 12.761 2.351 -21.020 1.00 90.00 83 GLY A O 1
ATOM 676 N N . TYR A 1 84 ? 14.810 2.459 -20.096 1.00 87.38 84 TYR A N 1
ATOM 677 C CA . TYR A 1 84 ? 14.573 3.724 -19.379 1.00 87.38 84 TYR A CA 1
ATOM 678 C C . TYR A 1 84 ? 13.909 4.792 -20.266 1.00 87.38 84 TYR A C 1
ATOM 680 O O . TYR A 1 84 ? 14.555 5.295 -21.200 1.00 87.38 84 TYR A O 1
ATOM 688 N N . PRO A 1 85 ? 12.633 5.139 -20.006 1.00 83.56 85 PRO A N 1
ATOM 689 C CA . PRO A 1 85 ? 11.941 6.148 -20.781 1.00 83.56 85 PRO A CA 1
ATOM 690 C C . PRO A 1 85 ? 12.307 7.548 -20.265 1.00 83.56 85 PRO A C 1
ATOM 692 O O . PRO A 1 85 ? 12.813 7.720 -19.159 1.00 83.56 85 PRO A O 1
ATOM 695 N N . LYS A 1 86 ? 12.077 8.576 -21.088 1.00 82.12 86 LYS A N 1
ATOM 696 C CA . LYS A 1 86 ? 12.365 9.974 -20.730 1.00 82.12 86 LYS A CA 1
ATOM 697 C C . LYS A 1 86 ? 11.203 10.602 -19.954 1.00 82.12 86 LYS A C 1
ATOM 699 O O . LYS A 1 86 ? 10.057 10.461 -20.384 1.00 82.12 86 LYS A O 1
ATOM 704 N N . GLY A 1 87 ? 11.531 11.369 -18.911 1.00 80.25 87 GLY A N 1
ATOM 705 C CA . GLY A 1 87 ? 10.560 12.085 -18.075 1.00 80.25 87 GLY A CA 1
ATOM 706 C C . GLY A 1 87 ? 9.637 11.131 -17.318 1.00 80.25 87 GLY A C 1
ATOM 707 O O . GLY A 1 87 ? 10.009 9.992 -17.050 1.00 80.25 87 GLY A O 1
ATOM 708 N N . ASP A 1 88 ? 8.405 11.566 -17.077 1.00 80.38 88 ASP A N 1
ATOM 709 C CA . ASP A 1 88 ? 7.448 10.900 -16.171 1.00 80.38 88 ASP A CA 1
ATOM 710 C C . ASP A 1 88 ? 6.757 9.670 -16.793 1.00 80.38 88 ASP A C 1
ATOM 712 O O . ASP A 1 88 ? 5.794 9.109 -16.271 1.00 80.38 88 ASP A O 1
ATOM 716 N N . LYS A 1 89 ? 7.239 9.221 -17.957 1.00 86.62 89 LYS A N 1
ATOM 717 C CA . LYS A 1 89 ? 6.680 8.068 -18.676 1.00 86.62 89 LYS A CA 1
ATOM 718 C C . LYS A 1 89 ? 6.845 6.762 -17.906 1.00 86.62 89 LYS A C 1
ATOM 720 O O . LYS A 1 89 ? 6.048 5.849 -18.109 1.00 86.62 89 LYS A O 1
ATOM 725 N N . PHE A 1 90 ? 7.886 6.656 -17.079 1.00 88.06 90 PHE A N 1
ATOM 726 C CA . PHE A 1 90 ? 8.089 5.464 -16.261 1.00 88.06 90 PHE A CA 1
ATOM 727 C C . PHE A 1 90 ? 7.024 5.367 -15.168 1.00 88.06 90 PHE A C 1
ATOM 729 O O . PHE A 1 90 ? 6.414 4.314 -15.025 1.00 88.06 90 PHE A O 1
ATOM 736 N N . ASP A 1 91 ? 6.719 6.476 -14.495 1.00 89.94 91 ASP A N 1
ATOM 737 C CA . ASP A 1 91 ? 5.687 6.528 -13.455 1.00 89.94 91 ASP A CA 1
ATOM 738 C C . ASP A 1 91 ? 4.308 6.198 -14.030 1.00 89.94 91 ASP A C 1
ATOM 740 O O . ASP A 1 91 ? 3.578 5.378 -13.473 1.00 89.94 91 ASP A O 1
ATOM 744 N N . TRP A 1 92 ? 3.986 6.750 -15.207 1.00 92.62 92 TRP A N 1
ATOM 745 C CA . TRP A 1 92 ? 2.763 6.396 -15.930 1.00 92.62 92 TRP A CA 1
ATOM 746 C C . TRP A 1 92 ? 2.700 4.898 -16.258 1.00 92.62 92 TRP A C 1
ATOM 748 O O . TRP A 1 92 ? 1.661 4.266 -16.064 1.00 92.62 92 TRP A O 1
ATOM 758 N N . LEU A 1 93 ? 3.808 4.310 -16.728 1.00 93.06 93 LEU A N 1
ATOM 759 C CA . LEU A 1 93 ? 3.880 2.880 -17.026 1.00 93.06 93 LEU A CA 1
ATOM 760 C C . LEU A 1 93 ? 3.660 2.042 -15.766 1.00 93.06 93 LEU A C 1
ATOM 762 O O . LEU A 1 93 ? 2.839 1.131 -15.800 1.00 93.06 93 LEU A O 1
ATOM 766 N N . VAL A 1 94 ? 4.352 2.356 -14.668 1.00 93.38 94 VAL A N 1
ATOM 767 C CA . VAL A 1 94 ? 4.232 1.625 -13.398 1.00 93.38 94 VAL A CA 1
ATOM 768 C C . VAL A 1 94 ? 2.806 1.720 -12.867 1.00 93.38 94 VAL A C 1
ATOM 770 O O . VAL A 1 94 ? 2.220 0.697 -12.517 1.00 93.38 94 VAL A O 1
ATOM 773 N N . GLN A 1 95 ? 2.207 2.912 -12.889 1.00 95.06 95 GLN A N 1
ATOM 774 C CA . GLN A 1 95 ? 0.817 3.116 -12.495 1.00 95.06 95 GLN A CA 1
ATOM 775 C C . GLN A 1 95 ? -0.136 2.245 -13.326 1.00 95.06 95 GLN A C 1
ATOM 777 O O . GLN A 1 95 ? -0.894 1.451 -12.771 1.00 95.06 95 GLN A O 1
ATOM 782 N N . LYS A 1 96 ? -0.100 2.364 -14.660 1.00 95.38 96 LYS A N 1
ATOM 783 C CA . LYS A 1 96 ? -1.069 1.687 -15.537 1.00 95.38 96 LYS A CA 1
ATOM 784 C C . LYS A 1 96 ? -0.884 0.187 -15.592 1.00 95.38 96 LYS A C 1
ATOM 786 O O . LYS A 1 96 ? -1.861 -0.550 -15.616 1.00 95.38 96 LYS A O 1
ATOM 791 N N . ALA A 1 97 ? 0.350 -0.281 -15.554 1.00 95.19 97 ALA A N 1
ATOM 792 C CA . ALA A 1 97 ? 0.617 -1.702 -15.490 1.00 95.19 97 ALA A CA 1
ATOM 793 C C . ALA A 1 97 ? 0.209 -2.316 -14.142 1.00 95.19 97 ALA A C 1
ATOM 795 O O . ALA A 1 97 ? -0.307 -3.428 -14.137 1.00 95.19 97 ALA A O 1
ATOM 796 N N . THR A 1 98 ? 0.377 -1.601 -13.023 1.00 94.69 98 THR A N 1
ATOM 797 C CA . THR A 1 98 ? -0.100 -2.065 -11.707 1.00 94.69 98 THR A CA 1
ATOM 798 C C . THR A 1 98 ? -1.629 -2.135 -11.682 1.00 94.69 98 THR A C 1
ATOM 800 O O . THR A 1 98 ? -2.183 -3.139 -11.249 1.00 94.69 98 THR A O 1
ATOM 803 N N . GLU A 1 99 ? -2.321 -1.125 -12.232 1.00 94.12 99 GLU A N 1
ATOM 804 C CA . GLU A 1 99 ? -3.784 -1.146 -12.426 1.00 94.12 99 GLU A CA 1
ATOM 805 C C . GLU A 1 99 ? -4.246 -2.344 -13.284 1.00 94.12 99 GLU A C 1
ATOM 807 O O . GLU A 1 99 ? -5.337 -2.871 -13.072 1.00 94.12 99 GLU A O 1
ATOM 812 N N . LEU A 1 100 ? -3.414 -2.792 -14.232 1.00 93.88 100 LEU A N 1
ATOM 813 C CA . LEU A 1 100 ? -3.666 -3.949 -15.098 1.00 93.88 100 LEU A CA 1
ATOM 814 C C . LEU A 1 100 ? -3.181 -5.290 -14.515 1.00 93.88 100 LEU A C 1
ATOM 816 O O . LEU A 1 100 ? -3.378 -6.317 -15.160 1.00 93.88 100 LEU A O 1
ATOM 820 N N . GLY A 1 101 ? -2.573 -5.306 -13.325 1.00 93.31 101 GLY A N 1
ATOM 821 C CA . GLY A 1 101 ? -2.142 -6.528 -12.635 1.00 93.31 101 GLY A CA 1
ATOM 822 C C . GLY A 1 101 ? -0.752 -7.050 -13.017 1.00 93.31 101 GLY A C 1
ATOM 823 O O . GLY A 1 101 ? -0.498 -8.251 -12.930 1.00 93.31 101 GLY A O 1
ATOM 824 N N . ALA A 1 102 ? 0.160 -6.181 -13.460 1.00 95.44 102 ALA A N 1
ATOM 825 C CA . ALA A 1 102 ? 1.561 -6.558 -13.637 1.00 95.44 102 ALA A CA 1
ATOM 826 C C . ALA A 1 102 ? 2.182 -7.023 -12.308 1.00 95.44 102 ALA A C 1
ATOM 828 O O . ALA A 1 102 ? 2.034 -6.373 -11.277 1.00 95.44 102 ALA A O 1
ATOM 829 N N . ALA A 1 103 ? 2.919 -8.131 -12.358 1.00 94.44 103 ALA A N 1
ATOM 830 C CA . ALA A 1 103 ? 3.528 -8.757 -11.188 1.00 94.44 103 ALA A CA 1
ATOM 831 C C . ALA A 1 103 ? 4.908 -8.174 -10.850 1.00 94.44 103 ALA A C 1
ATOM 833 O O . ALA A 1 103 ? 5.319 -8.186 -9.692 1.00 94.44 103 ALA A O 1
ATOM 834 N N . ALA A 1 104 ? 5.650 -7.695 -11.854 1.00 95.25 104 ALA A N 1
ATOM 835 C CA . ALA A 1 104 ? 6.988 -7.143 -11.661 1.00 95.25 104 ALA A CA 1
ATOM 836 C C . ALA A 1 104 ? 7.401 -6.189 -12.789 1.00 95.25 104 ALA A C 1
ATOM 838 O O . ALA A 1 104 ? 6.918 -6.274 -13.922 1.00 95.25 104 ALA A O 1
ATOM 839 N N . PHE A 1 105 ? 8.370 -5.327 -12.477 1.00 95.00 105 PHE A N 1
ATOM 840 C CA . PHE A 1 105 ? 8.958 -4.358 -13.396 1.00 95.00 105 PHE A CA 1
ATOM 841 C C . PHE A 1 105 ? 10.475 -4.506 -13.423 1.00 95.00 105 PHE A C 1
ATOM 843 O O . PHE A 1 105 ? 11.116 -4.578 -12.378 1.00 95.00 105 PHE A O 1
ATOM 850 N N . ILE A 1 106 ? 11.052 -4.514 -14.622 1.00 92.50 106 ILE A N 1
ATOM 851 C CA . ILE A 1 106 ? 12.500 -4.536 -14.830 1.00 92.50 106 ILE A CA 1
ATOM 852 C C . ILE A 1 106 ? 12.865 -3.340 -15.705 1.00 92.50 106 ILE A C 1
ATOM 854 O O . ILE A 1 106 ? 12.622 -3.337 -16.913 1.00 92.50 106 ILE A O 1
ATOM 858 N N . GLY A 1 107 ? 13.443 -2.310 -15.089 1.00 89.56 107 GLY A N 1
ATOM 859 C CA . GLY A 1 107 ? 14.052 -1.192 -15.805 1.00 89.56 107 GLY A CA 1
ATOM 860 C C . GLY A 1 107 ? 15.448 -1.568 -16.300 1.00 89.56 107 GLY A C 1
ATOM 861 O O . GLY A 1 107 ? 16.214 -2.176 -15.555 1.00 89.56 107 GLY A O 1
ATOM 862 N N . PHE A 1 108 ? 15.798 -1.216 -17.539 1.00 88.56 108 PHE A N 1
ATOM 863 C CA . PHE A 1 108 ? 17.146 -1.459 -18.062 1.00 88.56 108 PHE A CA 1
ATOM 864 C C . PHE A 1 108 ? 17.641 -0.347 -19.004 1.00 88.56 108 PHE A C 1
ATOM 866 O O . PHE A 1 108 ? 16.839 0.327 -19.655 1.00 88.56 108 PHE A O 1
ATOM 873 N N . PRO A 1 109 ? 18.966 -0.141 -19.127 1.00 88.50 109 PRO A N 1
ATOM 874 C CA . PRO A 1 109 ? 19.520 0.761 -20.130 1.00 88.50 109 PRO A CA 1
ATOM 875 C C . PRO A 1 109 ? 19.417 0.116 -21.520 1.00 88.50 109 PRO A C 1
ATOM 877 O O . PRO A 1 109 ? 20.203 -0.760 -21.877 1.00 88.50 109 PRO A O 1
ATOM 880 N N . ALA A 1 110 ? 18.435 0.532 -22.319 1.00 87.81 110 ALA A N 1
ATOM 881 C CA . ALA A 1 110 ? 18.279 0.065 -23.694 1.00 87.81 110 ALA A CA 1
ATOM 882 C C . ALA A 1 110 ? 19.129 0.898 -24.667 1.00 87.81 110 ALA A C 1
ATOM 884 O O . ALA A 1 110 ? 19.516 2.028 -24.374 1.00 87.81 110 ALA A O 1
ATOM 885 N N . LYS A 1 111 ? 19.360 0.384 -25.883 1.00 88.31 111 LYS A N 1
ATOM 886 C CA . LYS A 1 111 ? 20.153 1.069 -26.927 1.00 88.31 111 LYS A CA 1
ATOM 887 C C . LYS A 1 111 ? 19.673 2.499 -27.225 1.00 88.31 111 LYS A C 1
ATOM 889 O O . LYS A 1 111 ? 20.485 3.364 -27.529 1.00 88.31 111 LYS A O 1
ATOM 894 N N . THR A 1 112 ? 18.364 2.737 -27.160 1.00 83.38 112 THR A N 1
ATOM 895 C CA . THR A 1 112 ? 17.737 4.044 -27.422 1.00 83.38 112 THR A CA 1
ATOM 896 C C . THR A 1 112 ? 17.338 4.784 -26.143 1.00 83.38 112 THR A C 1
ATOM 898 O O . THR A 1 112 ? 16.637 5.794 -26.218 1.00 83.38 112 THR A O 1
ATOM 901 N N . SER A 1 113 ? 17.745 4.299 -24.964 1.00 80.94 113 SER A N 1
ATOM 902 C CA . SER A 1 113 ? 17.515 4.998 -23.701 1.00 80.94 113 SER A CA 1
ATOM 903 C C . SER A 1 113 ? 18.370 6.260 -23.654 1.00 80.94 113 SER A C 1
ATOM 905 O O . SER A 1 113 ? 19.596 6.209 -23.641 1.00 80.94 113 SER A O 1
ATOM 907 N N 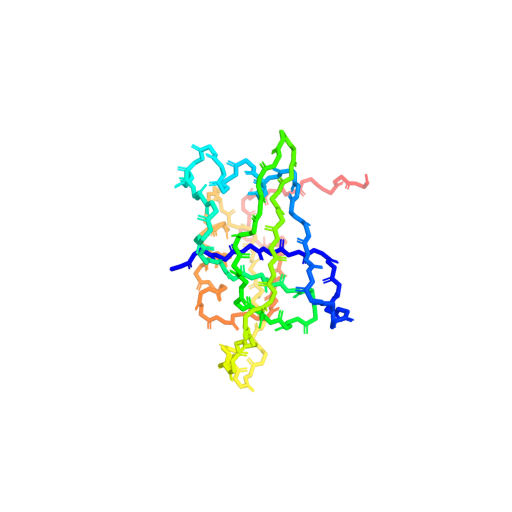. ILE A 1 114 ? 17.702 7.411 -23.630 1.00 73.19 114 ILE A N 1
ATOM 908 C CA . ILE A 1 114 ? 18.355 8.724 -23.512 1.00 73.19 114 ILE A CA 1
ATOM 909 C C . ILE A 1 114 ? 18.721 9.003 -22.048 1.00 73.19 114 ILE A C 1
ATOM 911 O O . ILE A 1 114 ? 19.673 9.722 -21.755 1.00 73.19 114 ILE A O 1
ATOM 915 N N . VAL A 1 115 ? 17.952 8.429 -21.125 1.00 74.81 115 VAL A N 1
ATOM 916 C CA . VAL A 1 115 ? 18.137 8.589 -19.689 1.00 74.81 115 VAL A CA 1
ATOM 917 C C . VAL A 1 115 ? 19.211 7.616 -19.207 1.00 74.81 115 VAL A C 1
ATOM 919 O O . VAL A 1 115 ? 19.092 6.404 -19.390 1.00 74.81 115 VAL A O 1
ATOM 922 N N . LYS A 1 116 ? 20.250 8.160 -18.572 1.00 68.44 116 LYS A N 1
ATOM 923 C CA . LYS A 1 116 ? 21.246 7.400 -17.817 1.00 68.44 116 LYS A CA 1
ATOM 924 C C . LYS A 1 116 ? 20.879 7.520 -16.344 1.00 68.44 116 LYS A C 1
ATOM 926 O O . LYS A 1 116 ? 20.920 8.619 -15.802 1.00 68.44 116 LYS A O 1
ATOM 931 N N . TRP A 1 117 ? 20.450 6.427 -15.724 1.00 67.62 117 TRP A N 1
ATOM 932 C CA . TRP A 1 117 ? 20.341 6.378 -14.267 1.00 67.62 117 TRP A CA 1
ATOM 933 C C . TRP A 1 117 ? 21.740 6.136 -13.724 1.00 67.62 117 TRP A C 1
ATOM 935 O O . TRP A 1 117 ? 22.372 5.145 -14.094 1.00 67.62 117 TRP A O 1
ATOM 945 N N . ASP A 1 118 ? 22.240 7.066 -12.912 1.00 61.59 118 ASP A N 1
ATOM 946 C CA . ASP A 1 118 ? 23.503 6.859 -12.216 1.00 61.59 118 ASP A CA 1
ATOM 947 C C . ASP A 1 118 ? 23.352 5.632 -11.321 1.00 61.59 118 ASP A C 1
ATOM 949 O O . ASP A 1 118 ? 22.485 5.584 -10.445 1.00 61.59 118 ASP A O 1
ATOM 953 N N . GLN A 1 119 ? 24.203 4.631 -11.545 1.00 57.31 119 GLN A N 1
ATOM 954 C CA . GLN A 1 119 ? 24.423 3.575 -10.570 1.00 57.31 119 GLN A CA 1
ATOM 955 C C . GLN A 1 119 ? 25.142 4.217 -9.384 1.00 57.31 119 GLN A C 1
ATOM 957 O O . GLN A 1 119 ? 26.368 4.201 -9.296 1.00 57.31 119 GLN A O 1
ATOM 962 N N . LYS A 1 120 ? 24.385 4.851 -8.487 1.00 47.72 120 LYS A N 1
ATOM 963 C CA . LYS A 1 120 ? 24.890 5.088 -7.141 1.00 47.72 120 LYS A CA 1
ATOM 964 C C . LYS A 1 120 ? 24.994 3.719 -6.476 1.00 47.72 120 LYS A C 1
ATOM 966 O O . LYS A 1 120 ? 23.975 3.131 -6.122 1.00 47.72 120 LYS A O 1
ATOM 971 N N . ASN A 1 121 ? 26.230 3.225 -6.433 1.00 35.44 121 ASN A N 1
ATOM 972 C CA . ASN A 1 121 ? 26.670 2.163 -5.534 1.00 35.44 121 ASN A CA 1
ATOM 973 C C . ASN A 1 121 ? 26.327 2.518 -4.087 1.00 35.44 121 ASN A C 1
ATOM 975 O O . ASN A 1 121 ? 26.510 3.707 -3.727 1.00 35.44 121 ASN A O 1
#

Sequence (121 aa):
MQRYFTNEKYEGKDTYSLSGEPYHHITHVMRMQEGDRIYLVFSDQVTIQAKITSINEQKVFVEEVAKESQKKELPLAVTIACGYPKGDKFDWLVQKATELGAAAFIGFPAKTSIVKWDQKN

Solvent-accessible surface area (backbone atoms only — not comparable to full-atom values): 7264 Å² total; per-residue (Å²): 125,55,78,46,82,44,91,45,67,81,79,85,62,63,64,52,75,38,50,65,68,60,26,47,44,40,52,71,72,65,57,60,53,70,71,41,64,37,33,45,33,28,64,74,74,52,36,31,35,26,32,30,71,42,75,60,100,64,37,35,34,29,33,66,74,45,72,61,86,76,86,81,73,55,99,56,86,40,70,49,77,42,54,37,55,72,75,71,53,50,59,54,47,54,52,54,39,50,77,71,37,46,67,44,80,42,79,41,87,36,98,83,33,83,49,78,80,79,83,78,125

pLDDT: mean 91.23, std 9.87, range [35.44, 98.31]

Mean predicted aligned error: 5.73 Å

Secondary structure (DSSP, 8-state):
--EEE-SSPP---SEEEEESHHHHIIIIIS---TT-EEEEE-TTS-EEEEEEEEE-SSEEEEEEEEE-----S-SS--EEEEE--STTHHHHHHHHHHHTT--EEEEE--TT---------

Radius of gyration: 18.55 Å; Cα contacts (8 Å, |Δi|>4): 190; chains: 1; bounding box: 44×32×46 Å